Protein AF-U6EFX9-F1 (afdb_monomer)

Organism: NCBI:txid1406919

Sequence (108 aa):
IDFHVPKQMLDIFDGPSVDITDLWNLLGRDRKNGGYIAGTIIKPKLGLRPKPFAEAAYQFWLGGDFIKNDEPQGNQVYARMKDVMPLVSDAMKRAQDETGEAKIFSAN

Radius of gyration: 17.41 Å; Cα contacts (8 Å, |Δi|>4): 128; chains: 1; bounding box: 41×26×46 Å

Structure (mmCIF, N/CA/C/O backbone):
data_AF-U6EFX9-F1
#
_entry.id   AF-U6EFX9-F1
#
loop_
_atom_site.group_PDB
_atom_site.id
_atom_site.type_symbol
_atom_site.label_atom_id
_atom_site.label_alt_id
_atom_site.label_comp_id
_atom_site.label_asym_id
_atom_site.label_entity_id
_atom_site.label_seq_id
_atom_site.pdbx_PDB_ins_code
_atom_site.Cartn_x
_atom_site.Cartn_y
_atom_site.Cartn_z
_atom_site.occupancy
_atom_site.B_iso_or_equiv
_atom_site.auth_seq_id
_atom_site.auth_comp_id
_atom_site.auth_asym_id
_atom_site.auth_atom_id
_atom_site.pdbx_PDB_model_num
ATOM 1 N N . ILE A 1 1 ? 24.172 9.452 -21.925 1.00 84.69 1 ILE A N 1
ATOM 2 C CA . ILE A 1 1 ? 24.862 8.205 -21.520 1.00 84.69 1 ILE A CA 1
ATOM 3 C C . ILE A 1 1 ? 23.773 7.154 -21.423 1.00 84.69 1 ILE A C 1
ATOM 5 O O . ILE A 1 1 ? 22.790 7.430 -20.749 1.00 84.69 1 ILE A O 1
ATOM 9 N N . ASP A 1 2 ? 23.907 6.056 -22.161 1.00 97.69 2 ASP A N 1
ATOM 10 C CA . ASP A 1 2 ? 22.920 4.972 -22.264 1.00 97.69 2 ASP A CA 1
ATOM 11 C C . ASP A 1 2 ? 23.662 3.638 -22.466 1.00 97.69 2 ASP A C 1
ATOM 13 O O . ASP A 1 2 ? 24.856 3.652 -22.785 1.00 97.69 2 ASP A O 1
ATOM 17 N N . PHE A 1 3 ? 22.988 2.506 -22.273 1.00 97.31 3 PHE A N 1
ATOM 18 C CA . PHE A 1 3 ? 23.561 1.175 -22.460 1.00 97.31 3 PHE A CA 1
ATOM 19 C C . PHE A 1 3 ? 22.578 0.225 -23.153 1.00 97.31 3 PHE A C 1
ATOM 21 O O . PHE A 1 3 ? 21.367 0.303 -22.982 1.00 97.31 3 PHE A O 1
ATOM 28 N N . HIS A 1 4 ? 23.120 -0.716 -23.922 1.00 97.81 4 HIS A N 1
ATOM 29 C CA . HIS A 1 4 ? 22.362 -1.793 -24.548 1.00 97.81 4 HIS A CA 1
ATOM 30 C C . HIS A 1 4 ? 22.832 -3.132 -23.985 1.00 97.81 4 HIS A C 1
ATOM 32 O O . HIS A 1 4 ? 24.033 -3.407 -23.966 1.00 97.81 4 HIS A O 1
ATOM 38 N N . VAL A 1 5 ? 21.888 -3.968 -23.556 1.00 97.75 5 VAL A N 1
ATOM 39 C CA . VAL A 1 5 ? 22.162 -5.328 -23.080 1.00 97.75 5 VAL A CA 1
ATOM 40 C C . VAL A 1 5 ? 21.745 -6.318 -24.173 1.00 97.75 5 VAL A C 1
ATOM 42 O O . VAL A 1 5 ? 20.553 -6.403 -24.476 1.00 97.75 5 VAL A O 1
ATOM 45 N N . PRO A 1 6 ? 22.681 -7.072 -24.780 1.00 98.12 6 PRO A N 1
ATOM 46 C CA . PRO A 1 6 ? 22.347 -8.088 -25.777 1.00 98.12 6 PRO A CA 1
ATOM 47 C C . PRO 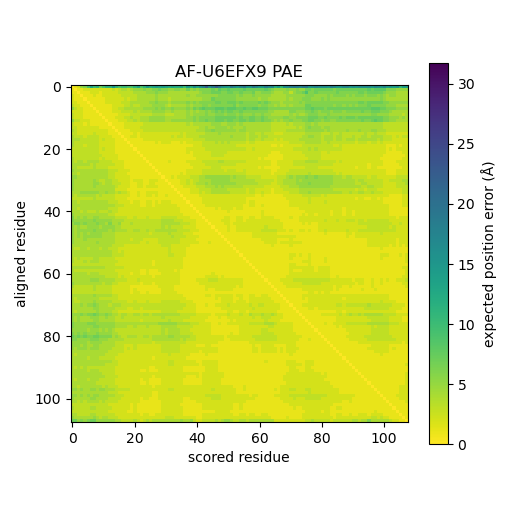A 1 6 ? 21.432 -9.172 -25.201 1.00 98.12 6 PRO A C 1
ATOM 49 O O . PRO A 1 6 ? 21.579 -9.548 -24.041 1.00 98.12 6 PRO A O 1
ATOM 52 N N . LYS A 1 7 ? 20.546 -9.748 -26.025 1.00 97.56 7 LYS A N 1
ATOM 53 C CA . LYS A 1 7 ? 19.550 -10.756 -25.599 1.00 97.56 7 LYS A CA 1
ATOM 54 C C . LYS A 1 7 ? 20.151 -11.911 -24.790 1.00 97.56 7 LYS A C 1
ATOM 56 O O . LYS A 1 7 ? 19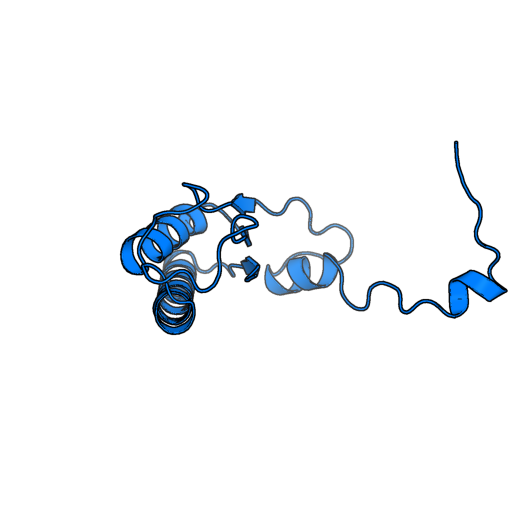.614 -12.265 -23.753 1.00 97.56 7 LYS A O 1
ATOM 61 N N . GLN A 1 8 ? 21.299 -12.435 -25.225 1.00 97.44 8 GLN A N 1
ATOM 62 C CA . GLN A 1 8 ? 22.001 -13.532 -24.543 1.00 97.44 8 GLN A CA 1
ATOM 63 C C . GLN A 1 8 ? 22.416 -13.177 -23.109 1.00 97.44 8 GLN A C 1
ATOM 65 O O . GLN A 1 8 ? 22.457 -14.050 -22.252 1.00 97.44 8 GLN A O 1
ATOM 70 N N . MET A 1 9 ? 22.723 -11.903 -22.858 1.00 97.81 9 MET A N 1
ATOM 71 C CA . MET A 1 9 ? 23.014 -11.394 -21.523 1.00 97.81 9 MET A CA 1
ATOM 72 C C . MET A 1 9 ? 21.730 -11.008 -20.786 1.00 97.81 9 MET A C 1
ATOM 74 O O . MET A 1 9 ? 21.656 -11.205 -19.587 1.00 97.81 9 MET A O 1
ATOM 78 N N . LEU A 1 10 ? 20.716 -10.472 -21.468 1.00 97.94 10 LEU A N 1
ATOM 79 C CA . LEU A 1 10 ? 19.447 -10.104 -20.836 1.00 97.94 10 LEU A CA 1
ATOM 80 C C . LEU A 1 10 ? 18.722 -11.326 -20.246 1.00 97.94 10 LEU A C 1
ATOM 82 O O . LEU A 1 10 ? 18.165 -11.238 -19.159 1.00 97.94 10 LEU A O 1
ATOM 86 N N . ASP A 1 11 ? 18.779 -12.465 -20.937 1.00 97.38 11 ASP A N 1
ATOM 87 C CA . ASP A 1 11 ? 18.040 -13.686 -20.589 1.00 97.38 11 ASP A CA 1
ATOM 88 C C . ASP A 1 11 ? 18.524 -14.404 -19.325 1.00 97.38 11 ASP A C 1
ATOM 90 O O . ASP A 1 11 ? 17.856 -15.328 -18.868 1.00 97.38 11 ASP A O 1
ATOM 94 N N . ILE A 1 12 ? 19.675 -14.015 -18.768 1.00 97.50 12 ILE A N 1
ATOM 95 C CA . ILE A 1 12 ? 20.205 -14.611 -17.530 1.00 97.50 12 ILE A CA 1
ATOM 96 C C . ILE A 1 12 ? 19.808 -13.821 -16.276 1.00 97.50 12 ILE A C 1
ATOM 98 O O . ILE A 1 12 ? 20.157 -14.233 -15.173 1.00 97.50 12 ILE A O 1
ATOM 102 N N . PHE A 1 13 ? 19.127 -12.681 -16.430 1.00 97.94 13 PHE A N 1
ATOM 103 C CA . PHE A 1 13 ? 18.587 -11.913 -15.309 1.00 97.94 13 PHE A CA 1
ATOM 104 C C . PHE A 1 13 ? 17.174 -12.390 -14.969 1.00 97.94 13 PHE A C 1
ATOM 106 O O . PHE A 1 13 ? 16.386 -12.679 -15.865 1.00 97.94 13 PHE A O 1
ATOM 113 N N . ASP A 1 14 ? 16.837 -12.393 -13.679 1.00 98.19 14 ASP A N 1
ATOM 114 C CA . ASP A 1 14 ? 15.541 -1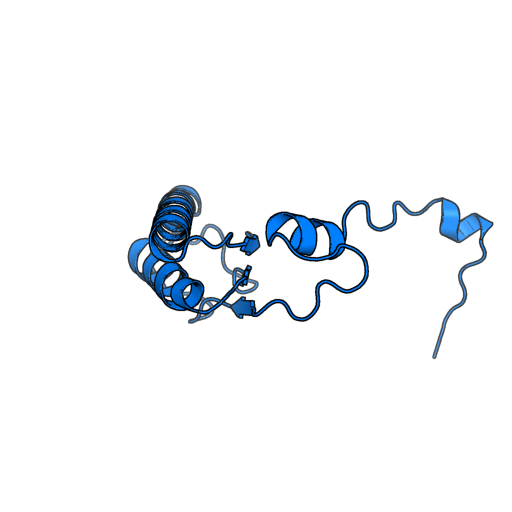2.882 -13.186 1.00 98.19 14 ASP A CA 1
ATOM 115 C C . ASP A 1 14 ? 14.343 -12.142 -13.802 1.00 98.19 14 ASP A C 1
ATOM 117 O O . ASP A 1 14 ? 13.317 -12.741 -14.122 1.00 98.19 14 ASP A O 1
ATOM 121 N N . GLY A 1 15 ? 14.477 -10.822 -13.967 1.00 97.12 15 GLY A N 1
ATOM 122 C CA . GLY A 1 15 ? 13.366 -9.951 -14.335 1.00 97.12 15 GLY A CA 1
ATOM 123 C C . GLY A 1 15 ? 12.297 -9.835 -13.233 1.00 97.12 15 GLY A C 1
ATOM 124 O O . GLY A 1 15 ? 12.428 -10.400 -12.146 1.00 97.12 15 GLY A O 1
ATOM 125 N N . PRO A 1 16 ? 11.238 -9.046 -13.470 1.00 97.88 16 PRO A N 1
ATOM 126 C CA . PRO A 1 16 ? 10.114 -8.948 -12.547 1.00 97.88 16 PRO A CA 1
ATOM 127 C C . PRO A 1 16 ? 9.238 -10.208 -12.617 1.00 97.88 16 PRO A C 1
ATOM 129 O O . PRO A 1 16 ? 8.751 -10.575 -13.683 1.00 97.88 16 PRO A O 1
ATOM 132 N N . SER A 1 17 ? 9.007 -10.849 -11.470 1.00 97.88 17 SER A N 1
ATOM 133 C CA . SER A 1 17 ? 8.092 -11.995 -11.338 1.00 97.88 17 SER A CA 1
ATOM 134 C C . SER A 1 17 ? 6.642 -11.597 -11.042 1.00 97.88 17 SER A C 1
ATOM 136 O O . SER A 1 17 ? 5.735 -12.401 -11.244 1.00 97.88 17 SER A O 1
ATOM 138 N N . VAL A 1 18 ? 6.439 -10.370 -10.561 1.00 97.38 18 VAL A N 1
ATOM 139 C CA . VAL A 1 18 ? 5.146 -9.746 -10.256 1.00 97.38 18 VAL A CA 1
ATOM 140 C C . VAL A 1 18 ? 5.177 -8.294 -10.710 1.00 97.38 18 VAL A C 1
ATOM 142 O O . VAL A 1 18 ? 6.245 -7.672 -10.752 1.00 97.38 18 VAL A O 1
ATOM 145 N N . ASP A 1 19 ? 4.015 -7.741 -11.032 1.00 97.88 19 ASP A N 1
ATOM 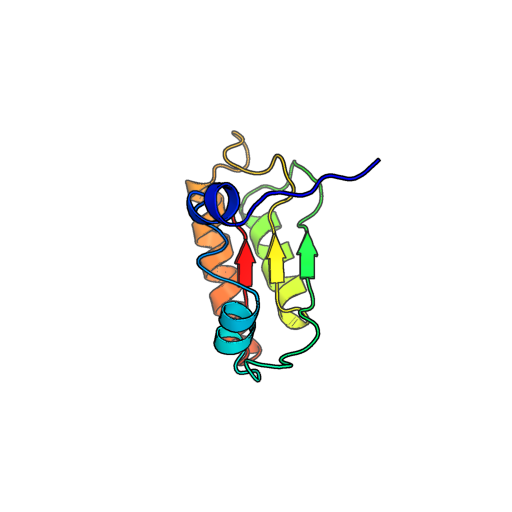146 C CA . ASP A 1 19 ? 3.900 -6.359 -11.484 1.00 97.88 19 ASP A CA 1
ATOM 147 C C . ASP A 1 19 ? 2.607 -5.684 -10.998 1.00 97.88 19 ASP A C 1
ATOM 149 O O . ASP A 1 19 ? 1.881 -6.170 -10.128 1.00 97.88 19 ASP A O 1
ATOM 153 N N . ILE A 1 20 ? 2.326 -4.493 -11.526 1.00 98.50 20 ILE A N 1
ATOM 154 C CA . ILE A 1 20 ? 1.137 -3.726 -11.150 1.00 98.50 20 ILE A CA 1
ATOM 155 C C . ILE A 1 20 ? -0.171 -4.449 -11.502 1.00 98.50 20 ILE A C 1
ATOM 157 O O . ILE A 1 20 ? -1.197 -4.176 -10.880 1.00 98.50 20 ILE A O 1
ATOM 161 N N . THR A 1 21 ? -0.160 -5.385 -12.456 1.00 98.44 21 THR A N 1
ATOM 162 C CA . THR A 1 21 ? -1.362 -6.125 -12.848 1.00 98.44 21 THR A CA 1
ATOM 163 C C . THR A 1 21 ? -1.857 -7.035 -11.729 1.00 98.44 21 THR A C 1
ATOM 165 O O . THR A 1 21 ? -3.065 -7.248 -11.616 1.00 98.44 21 THR A O 1
ATOM 168 N N . ASP A 1 22 ? -0.961 -7.502 -10.856 1.00 98.50 22 ASP A N 1
ATOM 169 C CA . ASP A 1 22 ? -1.312 -8.258 -9.654 1.00 98.50 22 ASP A CA 1
ATOM 170 C C . ASP A 1 22 ? -1.991 -7.361 -8.609 1.00 98.50 22 ASP A C 1
ATOM 172 O O . ASP A 1 22 ? -2.986 -7.755 -7.995 1.00 98.50 22 ASP A O 1
ATOM 176 N N . LEU A 1 23 ? -1.517 -6.119 -8.458 1.00 98.50 23 LEU A N 1
ATOM 177 C CA . LEU A 1 23 ? -2.146 -5.126 -7.581 1.00 98.50 23 LEU A CA 1
ATOM 178 C C . LEU A 1 23 ? -3.516 -4.694 -8.113 1.00 98.50 23 LEU A C 1
ATOM 180 O O . LEU A 1 23 ? -4.468 -4.590 -7.344 1.00 98.50 23 LEU A O 1
ATOM 184 N N . TRP A 1 24 ? -3.649 -4.483 -9.425 1.00 98.75 24 TRP A N 1
ATOM 185 C CA . TRP A 1 24 ? -4.943 -4.208 -10.052 1.00 98.75 24 TRP A CA 1
ATOM 186 C C . TRP A 1 24 ? -5.921 -5.356 -9.843 1.00 98.75 24 TRP A C 1
ATOM 188 O O . TRP A 1 24 ? -7.065 -5.103 -9.478 1.00 98.75 24 TRP A O 1
ATOM 198 N N . ASN A 1 25 ? -5.467 -6.600 -9.997 1.00 98.12 25 ASN A N 1
ATOM 199 C CA . ASN A 1 25 ? -6.294 -7.770 -9.736 1.00 98.12 25 ASN A CA 1
ATOM 200 C C . ASN A 1 25 ? -6.764 -7.824 -8.270 1.00 98.12 25 ASN A C 1
ATOM 202 O O . ASN A 1 25 ? -7.942 -8.076 -8.028 1.00 98.12 25 ASN A O 1
ATOM 206 N N . LEU A 1 26 ? -5.888 -7.523 -7.300 1.00 98.00 26 LEU A N 1
ATOM 207 C CA . LEU A 1 26 ? -6.268 -7.427 -5.882 1.00 98.00 26 LEU A CA 1
ATOM 208 C C . LEU A 1 26 ? -7.333 -6.342 -5.643 1.00 98.00 26 LEU A C 1
ATOM 210 O O . LEU A 1 26 ? -8.267 -6.548 -4.874 1.00 98.00 26 LEU A O 1
ATOM 214 N N . LEU A 1 27 ? -7.212 -5.203 -6.327 1.00 98.50 27 LEU A N 1
ATOM 215 C CA . LEU A 1 27 ? -8.159 -4.086 -6.255 1.00 98.50 27 LEU A CA 1
ATOM 216 C C . LEU A 1 27 ? -9.432 -4.306 -7.098 1.00 98.50 27 LEU A C 1
ATOM 218 O O . LEU A 1 27 ? -10.242 -3.388 -7.218 1.00 98.50 27 LEU A O 1
ATOM 222 N N . GLY A 1 28 ? -9.611 -5.480 -7.716 1.00 98.25 28 GLY A N 1
ATOM 223 C CA . GLY A 1 28 ? -10.769 -5.787 -8.563 1.00 98.25 28 GLY A CA 1
ATOM 224 C C . GLY A 1 28 ? -10.816 -5.004 -9.882 1.00 98.25 28 GLY A C 1
ATOM 225 O O . GLY A 1 28 ? -11.896 -4.772 -10.423 1.00 98.25 28 GLY A O 1
ATOM 226 N N . ARG A 1 29 ? -9.662 -4.562 -10.395 1.00 98.38 29 ARG A N 1
ATOM 227 C CA . ARG A 1 29 ? -9.527 -3.737 -11.607 1.00 98.38 29 ARG A CA 1
ATOM 228 C C . ARG A 1 29 ? -9.023 -4.550 -12.803 1.00 98.38 29 ARG A C 1
ATOM 230 O O . ARG A 1 29 ? -8.480 -5.644 -12.659 1.00 98.38 29 ARG A O 1
ATOM 237 N N . ASP A 1 30 ? -9.184 -3.989 -14.002 1.00 97.81 30 ASP A N 1
ATOM 238 C CA . ASP A 1 30 ? -8.705 -4.596 -15.249 1.00 97.81 30 ASP A CA 1
ATOM 239 C C . ASP A 1 30 ? -7.178 -4.792 -15.240 1.00 97.81 30 ASP A C 1
ATOM 241 O O . ASP A 1 30 ? -6.419 -3.894 -14.876 1.00 97.81 30 ASP A O 1
ATOM 245 N N . ARG A 1 31 ? -6.706 -5.965 -15.674 1.00 97.81 31 ARG A N 1
ATOM 246 C CA . ARG A 1 31 ? -5.273 -6.302 -15.648 1.00 97.81 31 ARG A CA 1
ATOM 247 C C . ARG A 1 31 ? -4.455 -5.642 -16.758 1.00 97.81 31 ARG A C 1
ATOM 249 O O . ARG A 1 31 ? -3.234 -5.691 -16.698 1.00 97.81 31 ARG A O 1
ATOM 256 N N . LYS A 1 32 ? -5.084 -5.050 -17.775 1.00 97.94 32 LYS A N 1
ATOM 257 C CA . LYS A 1 32 ? -4.388 -4.394 -18.889 1.00 97.94 32 LYS A CA 1
ATOM 258 C C . LYS A 1 32 ? -4.261 -2.889 -18.665 1.00 97.94 32 LYS A C 1
ATOM 260 O O . LYS A 1 32 ? -3.204 -2.334 -18.937 1.00 97.94 32 LYS A O 1
ATOM 265 N N . ASN A 1 33 ? -5.318 -2.242 -18.173 1.00 97.69 33 ASN A N 1
ATOM 266 C CA . ASN A 1 33 ? -5.386 -0.795 -17.950 1.00 97.69 33 ASN A CA 1
ATOM 267 C C . ASN A 1 33 ? -6.084 -0.450 -16.620 1.00 97.69 33 ASN A C 1
ATOM 269 O O . ASN A 1 33 ? -6.963 0.410 -16.583 1.00 97.69 33 ASN A O 1
ATOM 273 N N . GLY A 1 34 ? -5.699 -1.099 -15.517 1.00 98.06 34 GLY A N 1
ATOM 274 C CA . GLY A 1 34 ? -6.344 -0.929 -14.203 1.00 98.06 34 GLY A CA 1
ATOM 275 C C . GLY A 1 34 ? -6.167 0.449 -13.550 1.00 98.06 34 GLY A C 1
ATOM 276 O O . GLY A 1 34 ? -6.756 0.726 -12.504 1.00 98.06 34 GLY A O 1
ATOM 277 N N . GLY A 1 35 ? -5.395 1.338 -14.179 1.00 98.25 35 GLY A N 1
ATOM 278 C CA . GLY A 1 35 ? -5.358 2.762 -13.864 1.00 98.25 35 GLY A CA 1
ATOM 279 C C . GLY A 1 35 ? -4.568 3.122 -12.604 1.00 98.25 35 GLY A C 1
ATOM 280 O O . GLY A 1 35 ? -3.695 2.388 -12.141 1.00 98.25 35 GLY A O 1
ATOM 281 N N . TYR A 1 36 ? -4.854 4.313 -12.083 1.00 98.56 36 TYR A N 1
ATOM 282 C CA . TYR A 1 36 ? -4.122 4.943 -10.985 1.00 98.56 36 TYR A CA 1
ATOM 283 C C . TYR A 1 36 ? -4.384 4.272 -9.628 1.00 98.56 36 TYR A C 1
ATOM 285 O O . TYR A 1 36 ? -5.539 4.119 -9.249 1.00 98.56 36 TYR A O 1
ATOM 293 N N . ILE A 1 37 ? -3.331 3.933 -8.876 1.00 98.75 37 ILE A N 1
ATOM 294 C CA . ILE A 1 37 ? -3.411 3.449 -7.485 1.00 98.75 37 ILE A CA 1
ATOM 295 C C . ILE A 1 37 ? -3.045 4.607 -6.548 1.00 98.75 37 ILE A C 1
ATOM 297 O O . ILE A 1 37 ? -1.917 5.106 -6.588 1.00 98.75 37 ILE A O 1
ATOM 301 N N . ALA A 1 38 ? -3.984 5.037 -5.704 1.00 98.75 38 ALA A N 1
ATOM 302 C CA . ALA A 1 38 ? -3.787 6.158 -4.792 1.00 98.75 38 ALA A CA 1
ATOM 303 C C . ALA A 1 38 ? -2.919 5.740 -3.595 1.00 98.75 38 ALA A C 1
ATOM 305 O O . ALA A 1 38 ? -3.364 5.004 -2.711 1.00 98.75 38 ALA A O 1
ATOM 306 N N . GLY A 1 39 ? -1.665 6.202 -3.578 1.00 98.69 39 GLY A N 1
ATOM 307 C CA . GLY A 1 39 ? -0.653 5.793 -2.604 1.00 98.69 39 GLY A CA 1
ATOM 308 C C . GLY A 1 39 ? -0.177 6.902 -1.664 1.00 98.69 39 GLY A C 1
ATOM 309 O O . GLY A 1 39 ? -0.086 8.062 -2.064 1.00 98.69 39 GLY A O 1
ATOM 310 N N . THR A 1 40 ? 0.210 6.539 -0.436 1.00 98.75 40 THR A N 1
ATOM 311 C CA . THR A 1 40 ? 0.925 7.434 0.494 1.00 98.75 40 THR A CA 1
ATOM 312 C C . THR A 1 40 ? 2.083 6.746 1.227 1.00 98.75 40 THR A C 1
ATOM 314 O O . THR A 1 40 ? 2.283 5.532 1.153 1.00 98.75 40 THR A O 1
ATOM 317 N N . ILE A 1 41 ? 2.855 7.548 1.959 1.00 98.81 41 ILE A N 1
ATOM 318 C CA . ILE A 1 41 ? 3.932 7.127 2.859 1.00 98.81 41 ILE A CA 1
ATOM 319 C C . ILE A 1 41 ? 3.554 7.573 4.272 1.00 98.81 41 ILE A C 1
ATOM 321 O O . ILE A 1 41 ? 3.248 8.750 4.471 1.00 98.81 41 ILE A O 1
ATOM 325 N N . ILE A 1 42 ? 3.629 6.684 5.267 1.00 98.56 42 ILE A N 1
ATOM 326 C CA . ILE A 1 42 ? 3.365 7.080 6.659 1.00 98.56 42 ILE A CA 1
ATOM 327 C C . ILE A 1 42 ? 4.434 8.062 7.148 1.00 98.56 42 ILE A C 1
ATOM 329 O O . ILE A 1 42 ? 5.632 7.767 7.112 1.00 98.56 42 ILE A O 1
ATOM 333 N N . LYS A 1 43 ? 3.987 9.224 7.639 1.00 98.31 43 LYS A N 1
ATOM 334 C CA . LYS A 1 43 ? 4.823 10.277 8.231 1.00 98.31 43 LYS A CA 1
ATOM 335 C C . LYS A 1 43 ? 4.468 10.497 9.709 1.00 98.31 43 LYS A C 1
ATOM 337 O O . LYS A 1 43 ? 3.320 10.267 10.079 1.00 98.31 43 LYS A O 1
ATOM 342 N N . PRO A 1 44 ? 5.397 11.002 10.547 1.00 98.25 44 PRO A N 1
ATOM 343 C CA . PRO A 1 44 ? 6.802 11.321 10.266 1.00 98.25 44 PRO A CA 1
ATOM 344 C C . PRO A 1 44 ? 7.627 10.111 9.822 1.00 98.25 44 PRO A C 1
ATOM 346 O O . PRO A 1 44 ? 7.263 8.968 10.088 1.00 98.25 44 PRO A O 1
ATOM 349 N N . LYS A 1 45 ? 8.759 10.383 9.157 1.00 97.19 45 LYS A N 1
ATOM 350 C CA . LYS A 1 45 ? 9.688 9.356 8.654 1.00 97.19 45 LYS A CA 1
ATOM 351 C C . LYS A 1 45 ? 10.015 8.313 9.723 1.00 97.19 45 LYS A C 1
ATOM 353 O O . LYS A 1 45 ? 9.986 7.122 9.449 1.00 97.19 45 LYS A O 1
ATOM 358 N N . LEU A 1 46 ? 10.243 8.767 10.952 1.00 98.06 46 LEU A N 1
ATOM 359 C CA . LEU A 1 46 ? 10.401 7.956 12.154 1.00 98.06 46 LEU A CA 1
ATOM 360 C C . LEU A 1 46 ? 9.726 8.654 13.340 1.00 98.06 46 LEU A C 1
ATOM 362 O O . LEU A 1 46 ? 9.562 9.873 13.334 1.00 98.06 46 LEU A O 1
ATOM 366 N N . GLY A 1 47 ? 9.372 7.886 14.372 1.00 97.94 47 GLY A N 1
ATOM 367 C CA . GLY A 1 47 ? 8.906 8.415 15.660 1.00 97.94 47 GLY A CA 1
ATOM 368 C C . GLY A 1 47 ? 7.456 8.095 16.028 1.00 97.94 47 GLY A C 1
ATOM 369 O O . GLY A 1 47 ? 7.109 8.184 17.207 1.00 97.94 47 GLY A O 1
ATOM 370 N N . LEU A 1 48 ? 6.610 7.660 15.084 1.00 98.50 48 LEU A N 1
ATOM 371 C CA . LEU A 1 48 ? 5.303 7.108 15.455 1.00 98.50 48 LEU A CA 1
ATOM 372 C C . LEU A 1 48 ? 5.485 5.777 16.183 1.00 98.50 48 LEU A C 1
ATOM 374 O O . LEU A 1 48 ? 6.176 4.878 15.715 1.00 98.50 48 LEU A O 1
ATOM 378 N N . ARG A 1 49 ? 4.828 5.658 17.335 1.00 98.62 49 ARG A N 1
ATOM 379 C CA . ARG A 1 49 ? 4.673 4.394 18.063 1.00 98.62 49 ARG A CA 1
ATOM 380 C C . ARG A 1 49 ? 3.625 3.512 17.359 1.00 98.62 49 ARG A C 1
ATOM 382 O O . ARG A 1 49 ? 2.851 4.037 16.556 1.00 98.62 49 ARG A O 1
ATOM 389 N N . PRO A 1 50 ? 3.521 2.212 17.696 1.00 98.75 50 PRO A N 1
ATOM 390 C CA . PRO A 1 50 ? 2.667 1.267 16.971 1.00 98.75 50 PRO A CA 1
ATOM 391 C C . PRO A 1 50 ? 1.209 1.705 16.771 1.00 98.75 50 PRO A C 1
ATOM 393 O O . PRO A 1 50 ? 0.704 1.653 15.655 1.00 98.75 50 PRO A O 1
ATOM 396 N N . LYS A 1 51 ? 0.541 2.201 17.823 1.00 98.69 51 LYS A N 1
ATOM 397 C CA . LYS A 1 51 ? -0.865 2.638 17.733 1.00 98.69 51 LYS A CA 1
ATOM 398 C C . LYS A 1 51 ? -1.057 3.861 16.815 1.00 98.69 51 LYS A C 1
ATOM 400 O O . LYS A 1 51 ? -1.839 3.748 15.879 1.00 98.69 51 LYS A O 1
ATOM 405 N N . PRO A 1 52 ? -0.343 4.993 17.006 1.00 98.75 52 PRO A N 1
ATOM 406 C CA . PRO A 1 52 ? -0.419 6.119 16.071 1.00 98.75 52 PRO A CA 1
ATOM 407 C C . PRO A 1 52 ? -0.078 5.768 14.618 1.00 98.75 52 PRO A C 1
ATOM 409 O O . PRO A 1 52 ? -0.672 6.332 13.708 1.00 98.75 52 PRO A O 1
ATOM 412 N N . PHE A 1 53 ? 0.865 4.844 14.398 1.00 98.81 53 PHE A N 1
ATOM 413 C CA . PHE A 1 53 ? 1.212 4.380 13.055 1.00 98.81 53 PHE A CA 1
ATOM 414 C C . PHE A 1 53 ? 0.019 3.700 12.370 1.00 98.81 53 PHE A C 1
ATOM 416 O O . PHE A 1 53 ? -0.350 4.065 11.257 1.00 98.81 53 PHE A O 1
ATOM 423 N N . ALA A 1 54 ? -0.598 2.732 13.053 1.00 98.81 54 ALA A N 1
ATOM 424 C CA . ALA A 1 54 ? -1.748 2.003 12.530 1.00 98.81 54 ALA A CA 1
ATOM 425 C C . ALA A 1 54 ? -2.980 2.900 12.348 1.00 98.81 54 ALA A C 1
ATOM 427 O O . ALA A 1 54 ? -3.723 2.728 11.387 1.00 98.81 54 ALA A O 1
ATOM 428 N N . GLU A 1 55 ? -3.170 3.886 13.227 1.00 98.88 55 GLU A N 1
ATOM 429 C CA . GLU A 1 55 ? -4.262 4.851 13.089 1.00 98.88 55 GLU A CA 1
ATOM 430 C C . GLU A 1 55 ? -4.083 5.734 11.851 1.00 98.88 55 GLU A C 1
ATOM 432 O O . GLU A 1 55 ? -5.010 5.879 11.062 1.00 98.88 55 GLU A O 1
ATOM 437 N N . ALA A 1 56 ? -2.874 6.253 11.618 1.00 98.81 56 ALA A N 1
ATOM 438 C CA . ALA A 1 56 ? -2.578 7.002 10.399 1.00 98.81 56 ALA A CA 1
ATOM 439 C C . ALA A 1 56 ? -2.807 6.157 9.132 1.00 98.81 56 ALA A C 1
ATOM 441 O O . ALA A 1 56 ? -3.285 6.679 8.125 1.00 98.81 56 ALA A O 1
ATOM 442 N N . ALA A 1 57 ? -2.502 4.855 9.190 1.00 98.81 57 ALA A N 1
ATOM 443 C CA . ALA A 1 57 ? -2.761 3.937 8.088 1.00 98.81 57 ALA A CA 1
ATOM 444 C C . ALA A 1 57 ? -4.264 3.746 7.828 1.00 98.81 57 ALA A C 1
ATOM 446 O O . ALA A 1 57 ? -4.714 3.912 6.696 1.00 98.81 57 ALA A O 1
ATOM 447 N N . TYR A 1 58 ? -5.045 3.478 8.878 1.00 98.94 58 TYR A N 1
ATOM 448 C CA . TYR A 1 58 ? -6.502 3.362 8.788 1.00 98.94 58 TYR A CA 1
ATOM 449 C C . TYR A 1 58 ? -7.140 4.623 8.190 1.00 98.94 58 TYR A C 1
ATOM 451 O O . TYR A 1 58 ? -7.879 4.518 7.216 1.00 98.94 58 TYR A O 1
ATOM 459 N N . GLN A 1 59 ? -6.790 5.810 8.700 1.00 98.88 59 GLN A N 1
ATOM 460 C CA . GLN A 1 59 ? -7.353 7.079 8.225 1.00 98.88 59 GLN A CA 1
ATOM 461 C C . GLN A 1 59 ? -7.085 7.327 6.736 1.00 98.88 59 GLN A C 1
ATOM 463 O O . GLN A 1 59 ? -7.963 7.807 6.025 1.00 98.88 59 GLN A O 1
ATOM 468 N N . PHE A 1 60 ? -5.894 6.981 6.235 1.00 98.88 60 PHE A N 1
ATOM 469 C CA . PHE A 1 60 ? -5.622 7.098 4.803 1.00 98.88 60 PHE A CA 1
ATOM 470 C C . PHE A 1 60 ? -6.438 6.095 3.977 1.00 98.88 60 PHE A C 1
ATOM 472 O O . PHE A 1 60 ? -6.974 6.456 2.930 1.00 98.88 60 PHE A O 1
ATOM 479 N N . TRP A 1 61 ? -6.562 4.848 4.434 1.00 98.88 61 TRP A N 1
ATOM 480 C CA . TRP A 1 61 ? -7.281 3.804 3.696 1.00 98.88 61 TRP A CA 1
ATOM 481 C C . TRP A 1 61 ? -8.790 4.032 3.567 1.00 98.88 61 TRP A C 1
ATOM 483 O O . TRP A 1 61 ? -9.403 3.415 2.697 1.00 98.88 61 TRP A O 1
ATOM 493 N N . LEU A 1 62 ? -9.375 4.957 4.333 1.00 98.81 62 LEU A N 1
ATOM 494 C CA . LEU A 1 62 ? -10.753 5.411 4.112 1.00 98.81 62 LEU A CA 1
ATOM 495 C C . LEU A 1 62 ? -10.953 6.109 2.753 1.00 98.81 62 LEU A C 1
ATOM 497 O O . LEU A 1 62 ? -12.085 6.212 2.293 1.00 98.81 62 LEU A O 1
ATOM 501 N N . GLY A 1 63 ? -9.881 6.573 2.098 1.00 98.44 63 GLY A N 1
ATOM 502 C CA . GLY A 1 63 ? -9.956 7.179 0.761 1.00 9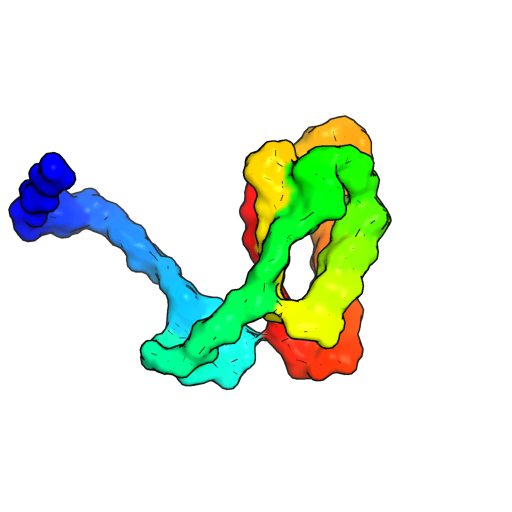8.44 63 GLY A CA 1
ATOM 503 C C . GLY A 1 63 ? -8.832 6.801 -0.210 1.00 98.44 63 GLY A C 1
ATOM 504 O O . GLY A 1 63 ? -8.855 7.243 -1.356 1.00 98.44 63 GLY A O 1
ATOM 505 N N . GLY A 1 64 ? -7.836 6.028 0.228 1.00 98.69 64 GLY A N 1
ATOM 506 C CA . GLY A 1 64 ? -6.705 5.587 -0.590 1.00 98.69 64 GLY A CA 1
ATOM 507 C C . GLY A 1 64 ? -6.594 4.067 -0.716 1.00 98.69 64 GLY A C 1
ATOM 508 O O . GLY A 1 64 ? -7.238 3.310 0.011 1.00 98.69 64 GLY A O 1
ATOM 509 N N . ASP A 1 65 ? -5.721 3.624 -1.621 1.00 98.88 65 ASP A N 1
ATOM 510 C CA . ASP A 1 65 ? -5.522 2.208 -1.950 1.00 98.88 65 ASP A CA 1
ATOM 511 C C . ASP A 1 65 ? -4.287 1.627 -1.243 1.00 98.88 65 ASP A C 1
ATOM 513 O O . ASP A 1 65 ? -4.304 0.510 -0.727 1.00 98.88 65 ASP A O 1
ATOM 517 N N . PHE A 1 66 ? -3.187 2.386 -1.235 1.00 98.88 66 PHE A N 1
ATOM 518 C CA . PHE A 1 66 ? -1.845 1.859 -0.996 1.00 98.88 66 PHE A CA 1
ATOM 519 C C . PHE A 1 66 ? -1.072 2.672 0.041 1.00 98.88 66 PHE A C 1
ATOM 521 O O . PHE A 1 66 ? -1.009 3.899 -0.009 1.00 98.88 66 PHE A O 1
ATOM 528 N N . ILE A 1 67 ? -0.391 1.984 0.949 1.00 98.88 67 ILE A N 1
ATOM 529 C CA . ILE A 1 67 ? 0.528 2.605 1.903 1.00 98.88 67 ILE A CA 1
ATOM 530 C C . ILE A 1 67 ? 1.875 1.904 1.824 1.00 98.88 67 ILE A C 1
ATOM 532 O O . ILE A 1 67 ? 1.937 0.681 1.750 1.00 98.88 67 ILE A O 1
ATOM 536 N N . LYS A 1 68 ? 2.969 2.662 1.909 1.00 98.62 68 LYS A N 1
ATOM 537 C CA . LYS A 1 68 ? 4.292 2.098 2.204 1.00 98.62 68 LYS A CA 1
ATOM 538 C C . LYS A 1 68 ? 4.853 2.618 3.517 1.00 98.62 68 LYS A C 1
ATOM 540 O O . LYS A 1 68 ? 4.597 3.761 3.913 1.00 98.62 68 LYS A O 1
ATOM 545 N N . ASN A 1 69 ? 5.704 1.805 4.134 1.00 98.56 69 ASN A N 1
ATOM 546 C CA . ASN A 1 69 ? 6.672 2.315 5.094 1.00 98.56 69 ASN A CA 1
ATOM 547 C C . ASN A 1 69 ? 7.526 3.427 4.462 1.00 98.56 69 ASN A C 1
ATOM 549 O O . ASN A 1 69 ? 7.871 3.362 3.280 1.00 98.56 69 ASN A O 1
ATOM 553 N N . ASP A 1 70 ? 7.890 4.452 5.231 1.00 98.31 70 ASP A N 1
ATOM 554 C CA . ASP A 1 70 ? 9.013 5.321 4.853 1.00 98.31 70 ASP A CA 1
ATOM 555 C C . ASP A 1 70 ? 10.328 4.531 4.943 1.00 98.31 70 ASP A C 1
ATOM 557 O O . ASP A 1 70 ? 10.401 3.559 5.696 1.00 98.31 70 ASP A O 1
ATOM 561 N N . GLU A 1 71 ? 11.368 4.920 4.199 1.00 97.81 71 GLU A N 1
ATOM 562 C CA . GLU A 1 71 ? 12.526 4.037 3.971 1.00 97.81 71 GLU A CA 1
ATOM 563 C C . GLU A 1 71 ? 13.270 3.521 5.221 1.00 97.81 71 GLU A C 1
ATOM 565 O O . GLU A 1 71 ? 13.809 2.419 5.141 1.00 97.81 71 GLU A O 1
ATOM 570 N N . PRO A 1 72 ? 13.320 4.221 6.378 1.00 97.69 72 PRO A N 1
ATOM 571 C CA . PRO A 1 72 ? 14.054 3.728 7.534 1.00 97.69 72 PRO A CA 1
ATOM 572 C C . PRO A 1 72 ? 13.143 3.048 8.566 1.00 97.69 72 PRO A C 1
ATOM 574 O O . PRO A 1 72 ? 13.630 2.638 9.619 1.00 97.69 72 PRO A O 1
ATOM 577 N N . GLN A 1 73 ? 11.830 2.964 8.327 1.00 98.50 73 GLN A N 1
ATOM 578 C CA . GLN A 1 73 ? 10.895 2.331 9.257 1.00 98.50 73 GLN A CA 1
ATOM 579 C C . GLN A 1 73 ? 11.098 0.819 9.241 1.00 98.50 73 GLN A C 1
ATOM 581 O O . GLN A 1 73 ? 11.181 0.211 8.181 1.00 98.50 73 GLN A O 1
ATOM 586 N N . GLY A 1 74 ? 11.178 0.217 10.421 1.00 97.50 74 GLY A N 1
ATOM 587 C CA . GLY A 1 74 ? 11.364 -1.219 10.567 1.00 97.50 74 GLY A CA 1
ATOM 588 C C . GLY A 1 74 ? 11.256 -1.602 12.032 1.00 97.50 74 GLY A C 1
ATOM 589 O O . GLY A 1 74 ? 10.180 -1.558 12.618 1.00 97.50 74 GLY A O 1
ATOM 590 N N . ASN A 1 75 ? 12.375 -1.964 12.658 1.00 98.44 75 ASN A N 1
ATOM 591 C CA . ASN A 1 75 ? 12.377 -2.515 14.014 1.00 98.44 75 ASN A CA 1
ATOM 592 C C . ASN A 1 75 ? 12.969 -1.571 15.076 1.00 98.44 75 ASN A C 1
ATOM 594 O O . ASN A 1 75 ? 13.719 -2.003 15.953 1.00 98.44 75 ASN A O 1
ATOM 598 N N . GLN A 1 76 ? 12.668 -0.273 15.003 1.00 98.69 76 GLN A N 1
ATOM 599 C CA . GLN A 1 76 ? 13.134 0.679 16.013 1.00 98.69 76 GLN A CA 1
ATOM 600 C C . GLN A 1 76 ? 12.565 0.340 17.399 1.00 98.69 76 GLN A C 1
ATOM 602 O O . GLN A 1 76 ? 11.434 -0.119 17.535 1.00 98.69 76 GLN A O 1
ATOM 607 N N . VAL A 1 77 ? 13.332 0.613 18.458 1.00 98.31 77 VAL A N 1
ATOM 608 C CA . VAL A 1 77 ? 12.987 0.216 19.840 1.00 98.31 77 VAL A CA 1
ATOM 609 C C . VAL A 1 77 ? 11.634 0.748 20.331 1.00 98.31 77 VAL A C 1
ATOM 611 O O . VAL A 1 77 ? 10.983 0.102 21.147 1.00 98.31 77 VAL A O 1
ATOM 614 N N . TYR A 1 78 ? 11.186 1.894 19.814 1.00 98.00 78 TYR A N 1
ATOM 615 C CA . TYR A 1 78 ? 9.900 2.515 20.148 1.00 98.00 78 TYR A CA 1
ATOM 616 C C . TYR A 1 78 ? 8.739 2.076 19.233 1.00 98.00 78 TYR A C 1
ATOM 618 O O . TYR A 1 78 ? 7.594 2.448 19.490 1.00 98.00 78 TYR A O 1
ATOM 626 N N . ALA A 1 79 ? 9.022 1.320 18.168 1.00 98.25 79 ALA A N 1
ATOM 627 C CA . ALA A 1 79 ? 8.069 0.871 17.154 1.00 98.25 79 ALA A CA 1
ATOM 628 C C . ALA A 1 79 ? 8.542 -0.447 16.516 1.00 98.25 79 ALA A C 1
ATOM 630 O O . ALA A 1 79 ? 8.824 -0.514 15.324 1.00 98.25 79 ALA A O 1
ATOM 631 N N . ARG A 1 80 ? 8.679 -1.501 17.328 1.00 98.38 80 ARG A N 1
ATOM 632 C CA . ARG A 1 80 ? 9.159 -2.806 16.851 1.00 98.38 80 ARG A CA 1
ATOM 633 C C . ARG A 1 80 ? 8.167 -3.397 15.854 1.00 98.38 80 ARG A C 1
ATOM 635 O O . ARG A 1 80 ? 6.965 -3.369 16.115 1.00 98.38 80 ARG A O 1
ATOM 642 N N . MET A 1 81 ? 8.648 -4.030 14.783 1.00 97.19 81 MET A N 1
ATOM 643 C CA . MET A 1 81 ? 7.768 -4.589 13.742 1.00 97.19 81 MET A CA 1
ATOM 644 C C . MET A 1 81 ? 6.724 -5.554 14.299 1.00 97.19 81 MET A C 1
ATOM 646 O O . MET A 1 81 ? 5.557 -5.480 13.931 1.00 97.19 81 MET A O 1
ATOM 650 N N . LYS A 1 82 ? 7.116 -6.403 15.255 1.00 98.00 82 LYS A N 1
ATOM 651 C CA . LYS A 1 82 ? 6.204 -7.347 15.917 1.00 98.00 82 LYS A CA 1
ATOM 652 C C . LYS A 1 82 ? 5.045 -6.682 16.673 1.00 98.00 82 LYS A C 1
ATOM 654 O O . LYS A 1 82 ? 4.055 -7.346 16.941 1.00 98.00 82 LYS A O 1
ATOM 659 N N . ASP A 1 83 ? 5.180 -5.403 17.026 1.00 98.44 83 ASP A N 1
ATOM 660 C CA . ASP A 1 83 ? 4.139 -4.622 17.697 1.00 98.44 83 ASP A CA 1
ATOM 661 C C . ASP A 1 83 ? 3.351 -3.762 16.687 1.00 98.44 83 ASP A C 1
ATOM 663 O O . ASP A 1 83 ? 2.155 -3.548 16.866 1.00 98.44 83 ASP A O 1
ATOM 667 N N . VAL A 1 84 ? 4.008 -3.258 15.630 1.00 98.56 84 VAL A N 1
ATOM 668 C CA . VAL A 1 84 ? 3.394 -2.407 14.591 1.00 98.56 84 VAL A CA 1
ATOM 669 C C . VAL A 1 84 ? 2.549 -3.228 13.618 1.00 98.56 84 VAL A C 1
ATOM 671 O O . VAL A 1 84 ? 1.392 -2.891 13.381 1.00 98.56 84 VAL A O 1
ATOM 674 N N . MET A 1 85 ? 3.096 -4.314 13.068 1.00 98.44 85 MET A N 1
ATOM 675 C CA . MET A 1 85 ? 2.465 -5.058 11.973 1.00 98.44 85 MET A CA 1
ATOM 676 C C . MET A 1 85 ? 1.110 -5.681 12.339 1.00 98.44 85 MET A C 1
ATOM 678 O O . MET A 1 85 ? 0.197 -5.571 11.521 1.00 98.44 85 MET A O 1
ATOM 682 N N . PRO A 1 86 ? 0.897 -6.252 13.545 1.00 98.75 86 PRO A N 1
ATOM 683 C CA . PRO A 1 86 ? -0.435 -6.717 13.934 1.00 98.75 86 PRO A CA 1
ATOM 684 C C . 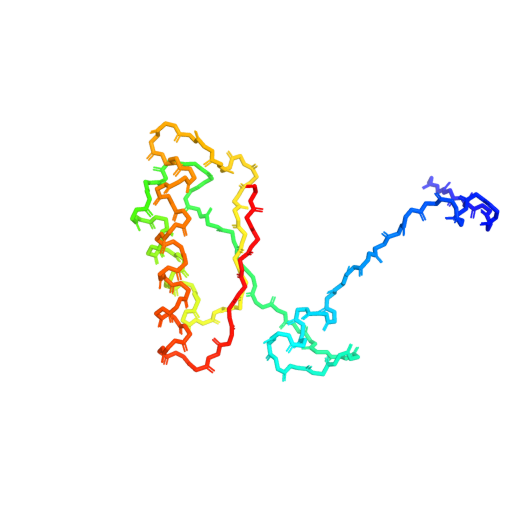PRO A 1 86 ? -1.474 -5.591 13.964 1.00 98.75 86 PRO A C 1
ATOM 686 O O . PRO A 1 86 ? -2.616 -5.799 13.565 1.00 98.75 86 PRO A O 1
ATOM 689 N N . LEU A 1 87 ? -1.078 -4.384 14.383 1.00 98.88 87 LEU A N 1
ATOM 690 C CA . LEU A 1 87 ? -1.974 -3.226 14.413 1.00 98.88 87 LEU A CA 1
ATOM 691 C C . LEU A 1 87 ? -2.249 -2.677 13.009 1.00 98.88 87 LEU A C 1
ATOM 693 O O . LEU A 1 87 ? -3.366 -2.255 12.737 1.00 98.88 87 LEU A O 1
ATOM 697 N N . VAL A 1 88 ? -1.263 -2.707 12.107 1.00 98.81 88 VAL A N 1
ATOM 698 C CA . VAL A 1 88 ? -1.466 -2.360 10.690 1.00 98.81 88 VAL A CA 1
ATOM 699 C C . VAL A 1 88 ? -2.408 -3.360 10.017 1.00 98.81 88 VAL A C 1
ATOM 701 O O . VAL A 1 88 ? -3.291 -2.948 9.272 1.00 98.81 88 VAL A O 1
ATOM 704 N N . SER A 1 89 ? -2.275 -4.656 10.314 1.00 98.81 89 SER A N 1
ATOM 705 C CA . SER A 1 89 ? -3.192 -5.686 9.812 1.00 98.81 89 SER A CA 1
ATOM 706 C C . SER A 1 89 ? -4.619 -5.499 10.335 1.00 98.81 89 SER A C 1
ATOM 708 O O . SER A 1 89 ? -5.566 -5.673 9.571 1.00 98.81 89 SER A O 1
ATOM 710 N N . ASP A 1 90 ? -4.786 -5.135 11.611 1.00 98.88 90 ASP A N 1
ATOM 711 C CA . ASP A 1 90 ? -6.094 -4.79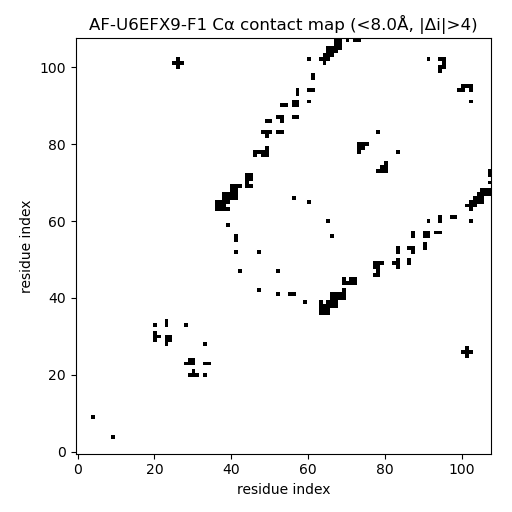0 12.182 1.00 98.88 90 ASP A CA 1
ATOM 712 C C . ASP A 1 90 ? -6.689 -3.541 11.514 1.00 98.88 90 ASP A C 1
ATOM 714 O O . ASP A 1 90 ? -7.835 -3.559 11.075 1.00 98.88 90 ASP A O 1
ATOM 718 N N . ALA A 1 91 ? -5.890 -2.482 11.360 1.00 98.88 91 ALA A N 1
ATOM 719 C CA . ALA A 1 91 ? -6.283 -1.256 10.672 1.00 98.88 91 ALA A CA 1
ATOM 720 C C . AL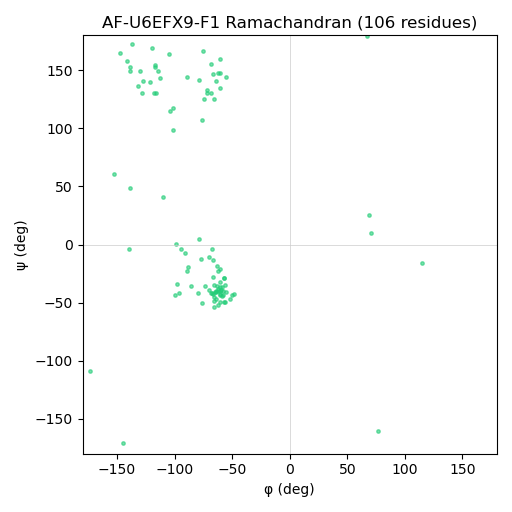A A 1 91 ? -6.722 -1.509 9.224 1.00 98.88 91 ALA A C 1
ATOM 722 O O . ALA A 1 91 ? -7.747 -0.980 8.798 1.00 98.88 91 ALA A O 1
ATOM 723 N N . MET A 1 92 ? -5.980 -2.347 8.494 1.00 98.88 92 MET A N 1
ATOM 724 C CA . MET A 1 92 ? -6.337 -2.772 7.143 1.00 98.88 92 MET A CA 1
ATOM 725 C C . MET A 1 92 ? -7.682 -3.493 7.147 1.00 98.88 92 MET A C 1
ATOM 727 O O . MET A 1 92 ? -8.563 -3.123 6.379 1.00 98.88 92 MET A O 1
ATOM 731 N N . LYS A 1 93 ? -7.877 -4.471 8.041 1.00 98.88 93 LYS A N 1
ATOM 732 C CA . LYS A 1 93 ? -9.151 -5.187 8.149 1.00 98.88 93 LYS A CA 1
ATOM 733 C C . LYS A 1 93 ? -10.314 -4.231 8.415 1.00 98.88 93 LYS A C 1
ATOM 735 O O . LYS A 1 93 ? -11.293 -4.276 7.684 1.00 98.88 93 LYS A O 1
ATOM 740 N N . ARG A 1 94 ? -10.185 -3.334 9.397 1.00 98.88 94 ARG A N 1
ATOM 741 C CA . ARG A 1 94 ? -11.225 -2.342 9.712 1.00 98.88 94 ARG A CA 1
ATOM 742 C C . ARG A 1 94 ? -11.540 -1.439 8.521 1.00 98.88 94 ARG A C 1
ATOM 744 O O . ARG A 1 94 ? -12.709 -1.226 8.231 1.00 98.88 94 ARG A O 1
ATOM 751 N N . ALA A 1 95 ? -10.522 -0.946 7.812 1.00 98.88 95 ALA A N 1
ATOM 752 C CA . ALA A 1 95 ? -10.730 -0.119 6.625 1.00 98.88 95 ALA A CA 1
ATOM 753 C C . ALA A 1 95 ? -11.431 -0.891 5.494 1.00 98.88 95 ALA A C 1
ATOM 755 O O . ALA A 1 95 ? -12.323 -0.345 4.852 1.00 98.88 95 ALA A O 1
ATOM 756 N N . GLN A 1 96 ? -11.067 -2.156 5.259 1.00 98.88 96 GLN A N 1
ATOM 757 C CA . GLN A 1 96 ? -11.735 -3.001 4.262 1.00 98.88 96 GLN A CA 1
ATOM 758 C C . GLN A 1 96 ? -13.187 -3.309 4.654 1.00 98.88 96 GLN A C 1
ATOM 760 O O . GLN A 1 96 ? -14.067 -3.228 3.804 1.00 98.88 96 GLN A O 1
ATOM 765 N N . ASP A 1 97 ? -13.447 -3.6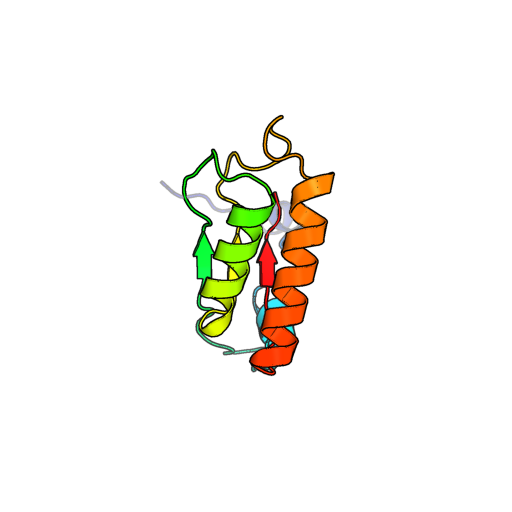18 5.929 1.00 98.81 97 ASP A N 1
ATOM 766 C CA . ASP A 1 97 ? -14.796 -3.898 6.440 1.00 98.81 97 ASP A CA 1
ATOM 767 C C . ASP A 1 97 ? -15.711 -2.660 6.316 1.00 98.81 97 ASP A C 1
ATOM 769 O O . ASP A 1 97 ? -16.898 -2.790 6.028 1.00 98.81 97 ASP A O 1
ATOM 773 N N . GLU A 1 98 ? -15.163 -1.456 6.510 1.00 98.75 98 GLU A N 1
ATOM 774 C CA . GLU A 1 98 ? -15.905 -0.191 6.434 1.00 98.75 98 GLU A CA 1
ATOM 775 C C . GLU A 1 98 ? -16.130 0.303 5.001 1.00 98.75 98 GLU A C 1
ATOM 777 O O . GLU A 1 98 ? -17.217 0.773 4.670 1.00 98.75 98 GLU A O 1
ATOM 782 N N . THR A 1 99 ? -15.111 0.203 4.145 1.00 98.69 99 THR A N 1
ATOM 783 C CA . THR A 1 99 ? -15.170 0.729 2.769 1.00 98.69 99 THR A CA 1
ATOM 784 C C . THR A 1 99 ? -15.707 -0.285 1.762 1.00 98.69 99 THR A C 1
ATOM 786 O O . THR A 1 99 ? -16.192 0.103 0.704 1.00 98.69 99 THR A O 1
ATOM 789 N N . GLY A 1 100 ? -15.619 -1.584 2.063 1.00 98.56 100 GLY A N 1
ATOM 790 C CA . GLY A 1 100 ? -15.891 -2.655 1.103 1.00 98.56 100 GLY A CA 1
ATOM 791 C C . GLY A 1 100 ? -14.826 -2.793 0.006 1.00 98.56 100 GLY A C 1
ATOM 792 O O . GLY A 1 100 ? -15.037 -3.527 -0.957 1.00 98.56 100 GLY A O 1
ATOM 793 N N . GLU A 1 101 ? -13.689 -2.103 0.131 1.00 98.62 101 GLU A N 1
ATOM 794 C CA . GLU A 1 101 ? -12.622 -2.055 -0.871 1.00 98.62 101 GLU A CA 1
ATOM 795 C C . GLU A 1 101 ? -11.350 -2.739 -0.363 1.00 98.62 101 GLU A C 1
ATOM 797 O O . GLU A 1 101 ? -10.988 -2.595 0.803 1.00 98.62 101 GLU A O 1
ATOM 802 N N . ALA A 1 102 ? -10.622 -3.429 -1.245 1.00 98.69 102 ALA A N 1
ATOM 803 C CA . ALA A 1 102 ? -9.313 -3.995 -0.917 1.00 98.69 102 ALA A CA 1
ATOM 804 C C . ALA A 1 102 ? -8.265 -2.896 -0.665 1.00 98.69 102 ALA A C 1
ATOM 806 O O . ALA A 1 102 ? -8.288 -1.846 -1.309 1.00 98.69 102 ALA A O 1
ATOM 807 N N . LYS A 1 103 ? -7.318 -3.149 0.249 1.00 98.81 103 LYS A N 1
ATOM 808 C CA . LYS A 1 103 ? -6.253 -2.201 0.624 1.00 98.81 103 LYS A CA 1
ATOM 809 C C . LYS A 1 103 ? -4.879 -2.873 0.574 1.00 98.81 103 LYS A C 1
ATOM 811 O O . LYS A 1 103 ? -4.750 -4.069 0.819 1.00 98.81 103 LYS A O 1
ATOM 816 N N . ILE A 1 104 ? -3.835 -2.106 0.260 1.00 98.81 104 ILE A N 1
ATOM 817 C CA . ILE A 1 104 ? -2.470 -2.615 0.053 1.00 98.81 104 ILE A CA 1
ATOM 818 C C . ILE A 1 104 ? -1.487 -1.944 1.017 1.00 98.81 104 ILE A C 1
ATOM 820 O O . ILE A 1 104 ? -1.528 -0.729 1.224 1.00 98.81 104 ILE A O 1
ATOM 824 N N . PHE A 1 105 ? -0.555 -2.735 1.558 1.00 98.75 105 PHE A N 1
ATOM 825 C CA . PHE A 1 105 ? 0.573 -2.254 2.353 1.00 98.75 105 PHE A CA 1
ATOM 826 C C . PHE A 1 105 ? 1.905 -2.817 1.833 1.00 98.75 105 PHE A C 1
ATOM 828 O O . PHE A 1 105 ? 2.045 -4.027 1.675 1.00 98.75 105 PHE A O 1
ATOM 835 N N . SER A 1 106 ? 2.899 -1.954 1.623 1.00 98.50 106 SER A N 1
ATOM 836 C CA . SER A 1 106 ? 4.284 -2.330 1.319 1.00 98.50 106 SER A CA 1
ATOM 837 C C . SER A 1 106 ? 5.139 -2.194 2.577 1.00 98.50 106 SER A C 1
ATOM 839 O O . SER A 1 106 ? 5.571 -1.089 2.927 1.00 98.50 106 SER A O 1
ATOM 841 N N . ALA A 1 107 ? 5.367 -3.325 3.244 1.00 97.88 107 ALA A N 1
ATOM 842 C CA . ALA A 1 107 ? 6.222 -3.416 4.423 1.00 97.88 107 ALA A CA 1
ATOM 843 C C . ALA A 1 107 ? 7.712 -3.439 4.041 1.00 97.88 107 ALA A C 1
ATOM 845 O O . ALA A 1 107 ? 8.066 -4.051 3.033 1.00 97.88 107 ALA A O 1
ATOM 846 N N . ASN A 1 108 ? 8.551 -2.764 4.831 1.00 95.75 108 ASN A N 1
ATOM 847 C CA . ASN A 1 108 ? 10.018 -2.843 4.746 1.00 95.75 108 ASN A CA 1
ATOM 848 C C . ASN A 1 108 ? 10.562 -4.048 5.524 1.00 95.75 108 ASN A C 1
ATOM 850 O O . ASN A 1 108 ? 10.007 -4.332 6.611 1.00 95.75 108 ASN A O 1
#

Secondary structure (DSSP, 8-state):
------HHHHTTS---SS-HHHHHHHTT--TTT-----EEE-SSSS---HHHHHHHHHHHHTT-SEEE--TT-S-BTTB-HHHHHHHHHHHHHHHHHHH-S--EEE--

Solvent-accessible surface area (backbone atoms only — not comparable to full-atom values): 6442 Å² total; per-residue (Å²): 140,87,87,83,74,57,66,85,64,52,72,76,52,89,72,81,91,73,60,70,42,58,56,20,48,65,61,74,35,51,62,88,73,46,70,88,77,50,67,51,62,57,75,61,64,68,83,58,34,30,65,64,46,17,50,57,49,27,66,48,44,73,81,34,38,36,40,30,58,28,94,85,42,45,70,47,94,74,28,32,44,89,61,24,50,62,40,38,53,49,24,50,49,54,30,28,74,72,68,75,46,64,73,48,77,47,82,110

InterPro domains:
  IPR000685 Ribulose bisphosphate carboxylase, large subunit, C-terminal [PF00016] (20-108)
  IPR020878 Ribulose bisphosphate carboxylase, large chain, active site [PS00157] (63-71)
  IPR033966 RuBisCO [PTHR42704] (2-108)
  IPR036376 Ribulose bisphosphate carboxylase, large subunit, C-terminal domain superfamily [G3DSA:3.20.20.110] (14-108)
  IPR036376 Ribulose bisphosphate carboxylase, large subunit, C-terminal domain superfamily [SSF51649] (15-108)

Nearest PDB structures (foldseek):
  5koz-assembly1_E  TM=1.002E+00  e=1.848E-14  Rhodopseudomonas palustris
  5hat-assembly1_E  TM=1.002E+00  e=1.972E-14  Rhodopseudomonas palustris
  5rub-assembly1_A  TM=9.979E-01  e=2.105E-14  Rhodospirillum rubrum
  5han-assembly1_E  TM=1.002E+00  e=2.246E-14  Rhodopseudomonas palustris
  5hqm-assembly1_A  TM=1.001E+00  e=2.396E-14  Rhodopseudomonas palustris

Foldseek 3Di:
DDDDDDPVRVVVDPPDPDDCLVVLVLQVADSPPRDDFFEDEDDDLDDDAQQSSLVSLLVCLLPGAEYEYRPVDAQDPRHGCVSNVVSNVVSQVVSCVVNVGHHYYHYD

pLDDT: mean 98.21, std 1.42, range [84.69, 98.94]

Mean predicted aligned error: 2.54 Å